Protein AF-A0A3B8N8V7-F1 (afdb_monomer)

Sequence (55 aa):
MEASRKEQVWKIAKFMREHDRVAVWLGVDLIEVDLGYALIGMKVREDVLNAAGVC

Solvent-accessible surface area (backbone atoms only — not comparable to full-atom values): 3419 Å² total; per-residue (Å²): 116,66,69,60,51,39,52,51,52,44,53,52,54,49,50,42,46,75,66,35,69,63,41,45,71,58,48,56,38,87,76,44,67,47,91,96,46,74,43,71,47,63,71,89,52,80,93,59,39,47,99,86,72,49,116

Mean predicted aligned error: 3.41 Å

Foldseek 3Di:
DQVVQQVVQVVVVVVCCVPVPVNVVQVKAFPDDHDVDTDIDGDDDQVPADPVRHD

Structure (mmCIF, N/CA/C/O backbone):
data_AF-A0A3B8N8V7-F1
#
_entry.id   AF-A0A3B8N8V7-F1
#
loop_
_atom_site.group_PDB
_atom_site.id
_atom_site.type_symbol
_atom_site.label_atom_id
_atom_site.label_alt_id
_atom_site.label_comp_id
_atom_site.label_asym_id
_atom_site.label_entity_id
_atom_site.label_seq_id
_atom_site.pdbx_PDB_ins_code
_atom_site.Cartn_x
_atom_site.Cartn_y
_atom_site.Cartn_z
_atom_site.occupancy
_atom_site.B_iso_or_equiv
_atom_site.auth_seq_id
_atom_site.auth_comp_id
_atom_site.auth_asym_id
_atom_site.auth_atom_id
_atom_site.pdbx_PDB_model_num
ATOM 1 N N . MET A 1 1 ? -19.020 3.468 19.307 1.00 61.94 1 MET A N 1
ATOM 2 C CA . MET A 1 1 ? -18.176 2.253 19.430 1.00 61.94 1 MET A CA 1
ATOM 3 C C . MET A 1 1 ? -17.473 1.894 18.121 1.00 61.94 1 MET A C 1
ATOM 5 O O . MET A 1 1 ? -16.286 1.612 18.165 1.00 61.94 1 MET A O 1
ATOM 9 N N . GLU A 1 2 ? -18.137 1.936 16.961 1.00 63.44 2 GLU A N 1
ATOM 10 C CA . GLU A 1 2 ? -17.496 1.643 15.660 1.00 63.44 2 GLU A CA 1
ATOM 11 C C . GLU A 1 2 ? -16.479 2.696 15.207 1.00 63.44 2 GLU A C 1
ATOM 13 O O . GLU A 1 2 ? -15.372 2.329 14.828 1.00 63.44 2 GLU A O 1
ATOM 18 N N . ALA A 1 3 ? -16.790 3.989 15.359 1.00 66.75 3 ALA A N 1
ATOM 19 C CA . ALA A 1 3 ? -15.856 5.075 15.037 1.00 66.75 3 ALA A CA 1
ATOM 20 C C . ALA A 1 3 ? -14.499 4.935 15.762 1.00 66.75 3 ALA A C 1
ATOM 22 O O . ALA A 1 3 ? -13.447 5.159 15.174 1.00 66.75 3 ALA A O 1
ATOM 23 N N . SER A 1 4 ? -14.522 4.464 17.014 1.00 81.19 4 SER A N 1
ATOM 24 C CA . SER A 1 4 ? -13.317 4.209 17.815 1.00 81.19 4 SER A CA 1
ATOM 25 C C . SER A 1 4 ? -12.486 3.033 17.284 1.00 81.19 4 SER A C 1
ATOM 27 O O . SER A 1 4 ? -11.258 3.100 17.313 1.00 81.19 4 SER A O 1
ATOM 29 N N . ARG A 1 5 ? -13.126 1.980 16.754 1.00 88.06 5 ARG A N 1
ATOM 30 C CA . ARG A 1 5 ? -12.415 0.850 16.133 1.00 88.06 5 ARG A CA 1
ATOM 31 C C . ARG A 1 5 ? -11.792 1.245 14.799 1.00 88.06 5 ARG A C 1
ATOM 33 O O . ARG A 1 5 ? -10.636 0.911 14.567 1.00 88.06 5 ARG A O 1
ATOM 40 N N . LYS A 1 6 ? -12.511 2.007 13.969 1.00 89.12 6 LYS A N 1
ATOM 41 C CA . LYS A 1 6 ? -11.982 2.513 12.695 1.00 89.12 6 LYS A CA 1
ATOM 42 C C . LYS A 1 6 ? -10.748 3.390 12.911 1.00 89.12 6 LYS A C 1
ATOM 44 O O . LYS A 1 6 ? -9.731 3.196 12.254 1.00 89.12 6 LYS A O 1
ATOM 49 N N . GLU A 1 7 ? -10.791 4.279 13.904 1.00 92.62 7 GLU A N 1
ATOM 50 C CA . GLU A 1 7 ? -9.641 5.110 14.272 1.00 92.62 7 GLU A CA 1
ATOM 51 C C . GLU A 1 7 ? -8.445 4.273 14.762 1.00 92.62 7 GLU A C 1
ATOM 53 O O . GLU A 1 7 ? -7.299 4.549 14.405 1.00 92.62 7 GLU A O 1
ATOM 58 N N . GLN A 1 8 ? -8.692 3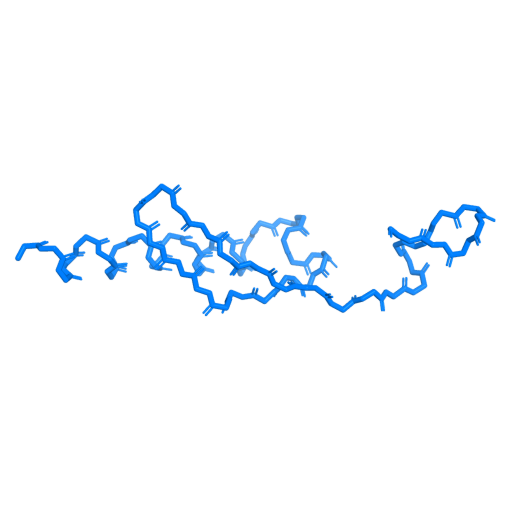.226 15.554 1.00 95.00 8 GLN A N 1
ATOM 59 C CA . GLN A 1 8 ? -7.634 2.337 16.034 1.00 95.00 8 GLN A CA 1
ATOM 60 C C . GLN A 1 8 ? -6.963 1.568 14.888 1.00 95.00 8 GLN A C 1
ATOM 62 O O . GLN A 1 8 ? -5.734 1.528 14.823 1.00 95.00 8 GLN A O 1
ATOM 67 N N . VAL A 1 9 ? -7.744 0.992 13.971 1.00 96.25 9 VAL A N 1
ATOM 68 C CA . VAL A 1 9 ? -7.203 0.278 12.803 1.00 96.25 9 VAL A CA 1
ATOM 69 C C . VAL A 1 9 ? -6.418 1.239 11.910 1.00 96.25 9 VAL A C 1
ATOM 71 O O . VAL A 1 9 ? -5.316 0.906 11.476 1.00 96.25 9 VAL A O 1
ATOM 74 N N . TRP A 1 10 ? -6.915 2.465 11.716 1.00 96.44 10 TRP A N 1
ATOM 75 C CA . TRP A 1 10 ? -6.199 3.492 10.962 1.00 96.44 10 TRP A CA 1
ATOM 76 C C . TRP A 1 10 ? -4.829 3.817 11.573 1.00 96.44 10 TRP A C 1
ATOM 78 O O . TRP A 1 10 ? -3.835 3.911 10.855 1.00 96.44 10 TRP A O 1
ATOM 88 N N . LYS A 1 11 ? -4.742 3.943 12.904 1.00 96.94 11 LYS A N 1
ATOM 89 C CA . LYS A 1 11 ? -3.467 4.182 13.605 1.00 96.94 11 LYS A CA 1
ATOM 90 C C . LYS A 1 11 ? -2.470 3.043 13.392 1.00 96.94 11 LYS A C 1
ATOM 92 O O . LYS A 1 11 ? -1.295 3.316 13.164 1.00 96.94 11 LYS A O 1
ATOM 97 N N . ILE A 1 12 ? -2.931 1.792 13.423 1.00 96.62 12 ILE A N 1
ATOM 98 C CA . ILE A 1 12 ? -2.082 0.620 13.161 1.00 96.62 12 ILE A CA 1
ATOM 99 C C . ILE A 1 12 ? -1.581 0.638 11.714 1.00 96.62 12 ILE A C 1
ATOM 101 O O . ILE A 1 12 ? -0.379 0.525 11.487 1.00 96.62 12 ILE A O 1
ATOM 105 N N . ALA A 1 13 ? -2.477 0.837 10.743 1.00 97.50 13 ALA A N 1
ATOM 106 C CA . ALA A 1 13 ? -2.110 0.889 9.330 1.00 97.50 13 ALA A CA 1
ATOM 107 C C . ALA A 1 13 ? -1.105 2.015 9.047 1.00 97.50 13 ALA A C 1
ATOM 109 O O . ALA A 1 13 ? -0.113 1.799 8.352 1.00 97.50 13 ALA A O 1
ATOM 110 N N . LYS A 1 14 ? -1.314 3.196 9.643 1.00 98.00 14 LYS A N 1
ATOM 111 C CA . LYS A 1 14 ? -0.387 4.326 9.543 1.00 98.00 14 LYS A CA 1
ATOM 112 C C . LYS A 1 14 ? 0.985 3.995 10.136 1.00 98.00 14 LYS A C 1
ATOM 114 O O . LYS A 1 14 ? 1.992 4.226 9.479 1.00 98.00 14 LYS A O 1
ATOM 119 N N . PHE A 1 15 ? 1.024 3.399 11.327 1.00 98.06 15 PHE A N 1
ATOM 120 C CA . PHE A 1 15 ? 2.277 2.972 11.952 1.00 98.06 15 PHE A CA 1
ATOM 121 C C . PHE A 1 15 ? 3.038 1.974 11.067 1.00 98.06 15 PHE A C 1
ATOM 123 O O . PHE A 1 15 ? 4.231 2.139 10.824 1.00 98.06 15 PHE A O 1
ATOM 130 N N . MET A 1 16 ? 2.349 0.965 10.524 1.00 97.75 16 MET A N 1
ATOM 131 C CA . MET A 1 16 ? 2.962 0.016 9.590 1.00 97.75 16 MET A CA 1
ATOM 132 C C . MET A 1 16 ? 3.486 0.726 8.345 1.00 97.75 16 MET A C 1
ATOM 134 O O . MET A 1 16 ? 4.614 0.491 7.934 1.00 97.75 16 MET A O 1
ATOM 138 N N . ARG A 1 17 ? 2.712 1.646 7.771 1.00 97.31 17 ARG A N 1
ATOM 139 C CA . ARG A 1 17 ? 3.140 2.408 6.601 1.00 97.31 17 ARG A CA 1
ATOM 140 C C . ARG A 1 17 ? 4.418 3.229 6.843 1.00 97.31 17 ARG A C 1
ATOM 142 O O . ARG A 1 17 ? 5.213 3.394 5.916 1.00 97.31 17 ARG A O 1
ATOM 149 N N . GLU A 1 18 ? 4.602 3.755 8.050 1.00 98.06 18 GLU A N 1
ATOM 150 C CA . GLU A 1 18 ? 5.743 4.602 8.424 1.00 98.06 18 GLU A CA 1
ATOM 151 C C . GLU A 1 18 ? 6.988 3.801 8.838 1.00 98.06 18 GLU A C 1
ATOM 153 O O . GLU A 1 18 ? 8.106 4.295 8.688 1.00 98.06 18 GLU A O 1
ATOM 158 N N . HIS A 1 19 ? 6.818 2.571 9.337 1.00 98.06 19 HIS A N 1
ATOM 159 C CA . HIS A 1 19 ? 7.904 1.819 9.976 1.00 98.06 19 HIS A CA 1
ATOM 160 C C . HIS A 1 19 ? 8.188 0.437 9.377 1.00 98.06 19 HIS A C 1
ATOM 162 O O . HIS A 1 19 ? 9.299 -0.072 9.542 1.00 98.06 19 HIS A O 1
ATOM 168 N N . ASP A 1 20 ? 7.234 -0.184 8.682 1.00 98.12 20 ASP A N 1
ATOM 169 C CA . ASP A 1 20 ? 7.482 -1.445 7.990 1.00 98.12 20 ASP A CA 1
ATOM 170 C C . ASP A 1 20 ? 8.375 -1.211 6.767 1.00 98.12 20 ASP A C 1
ATOM 172 O O . ASP A 1 20 ? 8.078 -0.402 5.886 1.00 98.12 20 ASP A O 1
ATOM 176 N N . ARG A 1 21 ? 9.488 -1.944 6.702 1.00 97.88 21 ARG A N 1
ATOM 177 C CA . ARG A 1 21 ? 10.517 -1.729 5.677 1.00 97.88 21 ARG A CA 1
ATOM 178 C C . ARG A 1 21 ? 9.983 -1.942 4.263 1.00 97.88 21 ARG A C 1
ATOM 180 O O . ARG A 1 21 ? 10.419 -1.236 3.358 1.00 97.88 21 ARG A O 1
ATOM 187 N N . VAL A 1 22 ? 9.066 -2.890 4.071 1.00 96.00 22 VAL A N 1
ATOM 188 C CA . VAL A 1 22 ? 8.504 -3.205 2.754 1.00 96.00 22 VAL A CA 1
ATOM 189 C C . VAL A 1 22 ? 7.483 -2.147 2.361 1.00 96.00 22 VAL A C 1
ATOM 191 O O . VAL A 1 22 ? 7.569 -1.621 1.256 1.00 96.00 22 VAL A O 1
ATOM 194 N N . ALA A 1 23 ? 6.578 -1.763 3.263 1.00 97.06 23 ALA A N 1
ATOM 195 C CA . ALA A 1 23 ? 5.606 -0.700 3.000 1.00 97.06 23 ALA A CA 1
ATOM 196 C C . ALA A 1 23 ? 6.286 0.647 2.693 1.00 97.06 23 ALA A C 1
ATOM 198 O O . ALA A 1 23 ? 5.846 1.384 1.805 1.00 97.06 23 ALA A O 1
ATOM 199 N N . VAL A 1 24 ? 7.386 0.948 3.394 1.00 97.00 24 VAL A N 1
ATOM 200 C CA . VAL A 1 24 ? 8.216 2.134 3.149 1.00 97.00 24 VAL A CA 1
ATOM 201 C C . VAL A 1 24 ? 8.925 2.054 1.804 1.00 97.00 24 VAL A C 1
ATOM 203 O O . VAL A 1 24 ? 8.827 3.004 1.031 1.00 97.00 24 VAL A O 1
ATOM 206 N N . TRP A 1 25 ? 9.598 0.939 1.503 1.00 95.94 25 TRP A N 1
ATOM 207 C CA . TRP A 1 25 ? 10.309 0.765 0.235 1.00 95.94 25 TRP A CA 1
ATOM 208 C C . TRP A 1 25 ? 9.362 0.797 -0.967 1.00 95.94 25 TRP A C 1
ATOM 210 O O . TRP A 1 25 ? 9.626 1.501 -1.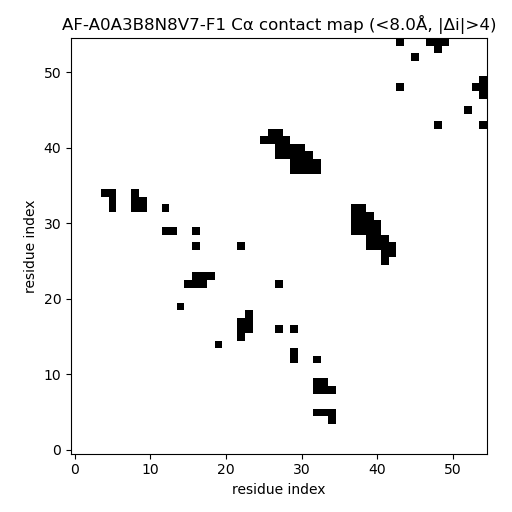939 1.00 95.94 25 TRP A O 1
ATOM 220 N N . LEU A 1 26 ? 8.226 0.103 -0.892 1.00 96.12 26 LEU A N 1
ATOM 221 C CA . LEU A 1 26 ? 7.209 0.135 -1.941 1.00 96.12 26 LEU A CA 1
ATOM 222 C C . LEU A 1 26 ? 6.604 1.534 -2.098 1.00 96.12 26 LEU A C 1
ATOM 224 O O . LEU A 1 26 ? 6.199 1.899 -3.196 1.00 96.12 26 LEU A O 1
ATOM 228 N N . GLY A 1 27 ? 6.624 2.368 -1.056 1.00 96.06 27 GLY A N 1
ATOM 229 C CA . GLY A 1 27 ? 6.043 3.704 -1.120 1.00 96.06 27 GLY A CA 1
ATOM 230 C C . GLY A 1 27 ? 4.520 3.632 -1.204 1.00 96.06 27 GLY A C 1
ATOM 231 O O . GLY A 1 27 ? 3.919 4.305 -2.032 1.00 96.06 27 GLY A O 1
ATOM 232 N N . VAL A 1 28 ? 3.918 2.779 -0.372 1.00 97.44 28 VAL A N 1
ATOM 233 C CA . VAL A 1 28 ? 2.467 2.540 -0.330 1.00 97.44 28 VAL A CA 1
ATOM 234 C C . VAL A 1 28 ? 1.695 3.845 -0.055 1.00 97.44 28 VAL A C 1
ATOM 236 O O . VAL A 1 28 ? 2.202 4.751 0.589 1.00 97.44 28 VAL A O 1
ATOM 239 N N . ASP A 1 29 ? 0.447 3.960 -0.476 1.00 97.69 29 ASP A N 1
ATOM 240 C CA . ASP A 1 29 ? -0.466 5.023 -0.055 1.00 97.69 29 ASP A CA 1
ATOM 241 C C . ASP A 1 29 ? -1.699 4.383 0.583 1.00 97.69 29 ASP A C 1
ATOM 243 O O . ASP A 1 29 ? -2.273 3.451 0.023 1.00 97.69 29 ASP A O 1
ATOM 247 N N . LEU A 1 30 ? -2.109 4.853 1.764 1.00 97.56 30 LEU A N 1
ATOM 248 C CA . LEU A 1 30 ? -3.341 4.390 2.408 1.00 97.56 30 LEU A CA 1
ATOM 249 C C . LEU A 1 30 ? -4.516 5.202 1.857 1.00 97.56 30 LEU A C 1
ATOM 251 O O . LEU A 1 30 ? -4.653 6.379 2.187 1.00 97.56 30 LEU A O 1
ATOM 255 N N . ILE A 1 31 ? -5.342 4.582 1.014 1.00 97.88 31 ILE A N 1
ATOM 256 C CA . ILE A 1 31 ? -6.500 5.236 0.386 1.00 97.88 31 ILE A CA 1
ATOM 257 C C . ILE A 1 31 ? -7.731 5.058 1.277 1.00 97.88 31 ILE A C 1
ATOM 259 O O . ILE A 1 31 ? -8.404 6.029 1.614 1.00 97.88 31 ILE A O 1
ATOM 263 N N . GLU A 1 32 ? -7.991 3.823 1.707 1.00 97.44 32 GLU A N 1
ATOM 264 C CA . GLU A 1 32 ? -9.067 3.497 2.640 1.00 97.44 32 GLU A CA 1
ATOM 265 C C . GLU A 1 32 ? -8.630 2.372 3.575 1.00 97.44 32 GLU A C 1
ATOM 267 O O . GLU A 1 32 ? -7.939 1.440 3.172 1.00 97.44 32 GLU A O 1
ATOM 272 N N . VAL A 1 33 ? -9.033 2.449 4.840 1.00 96.38 33 VAL A N 1
ATOM 273 C CA . VAL A 1 33 ? -8.772 1.409 5.832 1.00 96.38 33 VAL A CA 1
ATOM 274 C C . VAL A 1 33 ? -10.014 1.246 6.694 1.00 96.38 33 VAL A C 1
ATOM 276 O O . VAL A 1 33 ? -10.570 2.225 7.203 1.00 96.38 33 VAL A O 1
ATOM 279 N N . ASP A 1 34 ? -10.418 -0.004 6.878 1.00 95.31 34 ASP A N 1
ATOM 280 C CA . ASP A 1 34 ? -11.480 -0.397 7.792 1.00 95.31 34 ASP A CA 1
ATOM 281 C C . ASP A 1 34 ? -11.146 -1.739 8.459 1.00 95.31 34 ASP A C 1
ATOM 283 O O . ASP A 1 34 ? -10.128 -2.379 8.181 1.00 95.31 34 ASP A O 1
ATOM 287 N N . LEU A 1 35 ? -11.986 -2.183 9.385 1.00 93.31 35 LEU A N 1
ATOM 288 C CA . LEU A 1 35 ? -11.793 -3.463 10.044 1.00 93.31 35 LEU A CA 1
ATOM 289 C C . LEU A 1 35 ? -11.882 -4.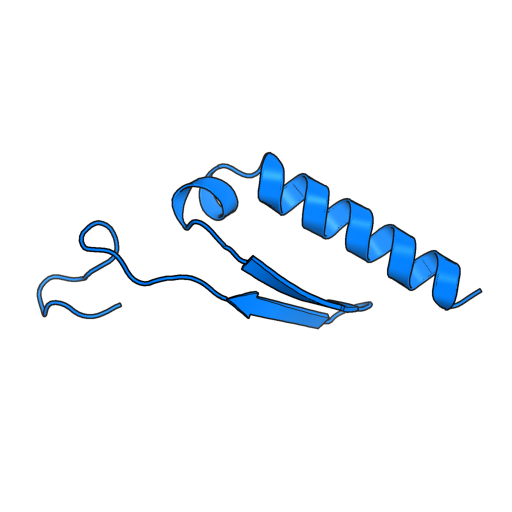609 9.023 1.00 93.31 35 LEU A C 1
ATOM 291 O O . LEU A 1 35 ? -12.934 -4.860 8.444 1.00 93.31 35 LEU A O 1
ATOM 295 N N . GLY A 1 36 ? -10.771 -5.326 8.833 1.00 93.19 36 GLY A N 1
ATOM 296 C CA . GLY A 1 36 ? -10.684 -6.434 7.875 1.00 93.19 36 GLY A CA 1
ATOM 297 C C . GLY A 1 36 ? -10.532 -6.001 6.414 1.00 93.19 36 GLY A C 1
ATOM 298 O O . GLY A 1 36 ? -10.593 -6.856 5.534 1.00 93.19 36 GLY A O 1
ATOM 299 N N . TYR A 1 37 ? -10.316 -4.708 6.146 1.00 95.88 37 TYR A N 1
ATOM 300 C CA . TYR A 1 37 ? -10.191 -4.171 4.794 1.00 95.88 37 TYR A CA 1
ATOM 301 C C . TYR A 1 37 ? -9.128 -3.072 4.700 1.00 95.88 37 TYR A C 1
ATOM 303 O O . TYR A 1 37 ? -9.028 -2.203 5.565 1.00 95.88 37 TYR A O 1
ATOM 311 N N . ALA A 1 38 ? -8.370 -3.068 3.606 1.00 96.75 38 ALA A N 1
ATOM 312 C CA . ALA A 1 38 ? -7.542 -1.933 3.228 1.00 96.75 38 ALA A CA 1
ATOM 313 C C . ALA A 1 38 ? -7.522 -1.779 1.705 1.00 96.75 38 ALA A C 1
ATOM 315 O O . ALA A 1 38 ? -7.272 -2.744 0.981 1.00 96.75 38 ALA A O 1
ATOM 316 N N . LEU A 1 39 ? -7.735 -0.553 1.236 1.00 98.06 39 LEU A N 1
ATOM 317 C CA . LEU A 1 39 ? -7.431 -0.119 -0.117 1.00 98.06 39 LEU A CA 1
ATOM 318 C C . LEU A 1 39 ? -6.126 0.664 -0.089 1.00 98.06 39 LEU A C 1
ATOM 320 O O . LEU A 1 39 ? -6.019 1.695 0.585 1.00 98.06 39 LEU A O 1
ATOM 324 N N . ILE A 1 40 ? -5.1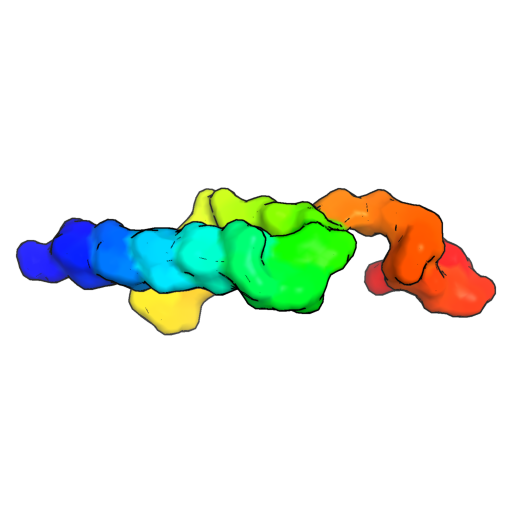48 0.187 -0.849 1.00 97.6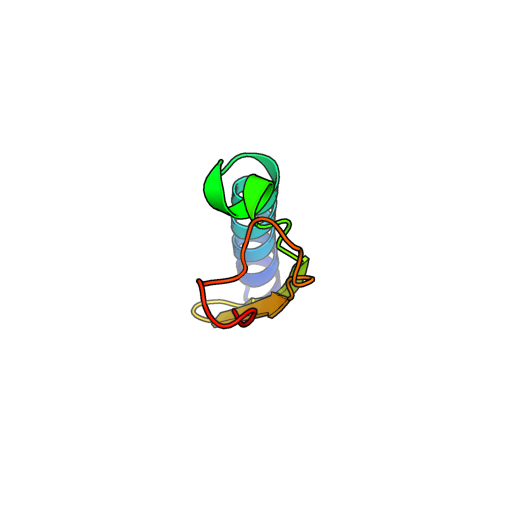2 40 ILE A N 1
ATOM 325 C CA . ILE A 1 40 ? -3.836 0.813 -0.928 1.00 97.62 40 ILE A CA 1
ATOM 326 C C . ILE A 1 40 ? -3.453 1.133 -2.366 1.00 97.62 40 ILE A C 1
ATOM 328 O O . ILE A 1 40 ? -3.839 0.432 -3.301 1.00 97.62 40 ILE A O 1
ATOM 332 N N . GLY A 1 41 ? -2.685 2.204 -2.520 1.00 97.56 41 GLY A N 1
ATOM 333 C CA . GLY A 1 41 ? -2.043 2.591 -3.766 1.00 97.56 41 GLY A CA 1
ATOM 334 C C . GLY A 1 41 ? -0.537 2.370 -3.710 1.00 97.56 41 GLY A C 1
ATOM 335 O O . GLY A 1 41 ? 0.053 2.260 -2.637 1.00 97.56 41 GLY A O 1
ATOM 336 N N . MET A 1 42 ? 0.088 2.319 -4.879 1.00 97.00 42 MET A N 1
ATOM 337 C CA . MET A 1 42 ? 1.534 2.418 -5.037 1.00 97.00 42 MET A CA 1
ATOM 338 C C . MET A 1 42 ? 1.824 3.010 -6.412 1.00 97.00 42 MET A C 1
ATOM 340 O O . MET A 1 42 ? 1.194 2.634 -7.402 1.00 97.00 42 MET A O 1
ATOM 344 N N . LYS A 1 43 ? 2.812 3.902 -6.497 1.00 95.00 43 LYS A N 1
ATOM 345 C CA . LYS A 1 43 ? 3.351 4.331 -7.788 1.00 95.00 43 LYS A CA 1
ATOM 346 C C . LYS A 1 43 ? 4.402 3.331 -8.265 1.00 95.00 43 LYS A C 1
ATOM 348 O O . LYS A 1 43 ? 5.408 3.138 -7.587 1.00 95.00 43 LYS A O 1
ATOM 353 N N . VAL A 1 44 ? 4.191 2.745 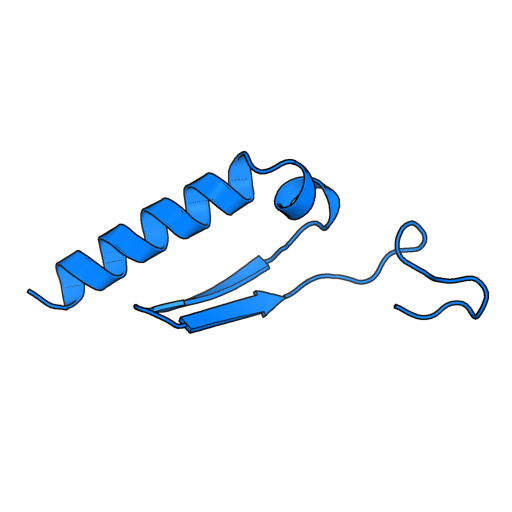-9.444 1.00 95.94 44 VAL A N 1
ATOM 354 C CA . VAL A 1 44 ? 5.191 1.889 -10.101 1.00 95.94 44 VAL A CA 1
ATOM 355 C C . VAL A 1 44 ? 6.435 2.718 -10.440 1.00 95.94 44 VAL A C 1
ATOM 357 O O . VAL A 1 44 ? 6.334 3.848 -10.925 1.00 95.94 44 VAL A O 1
ATOM 360 N N . ARG A 1 45 ? 7.607 2.151 -10.155 1.00 96.25 45 ARG A N 1
ATOM 361 C CA . ARG A 1 45 ? 8.937 2.734 -10.368 1.00 96.25 45 ARG A CA 1
ATOM 362 C C . ARG A 1 45 ? 9.841 1.712 -11.047 1.00 96.25 45 ARG A C 1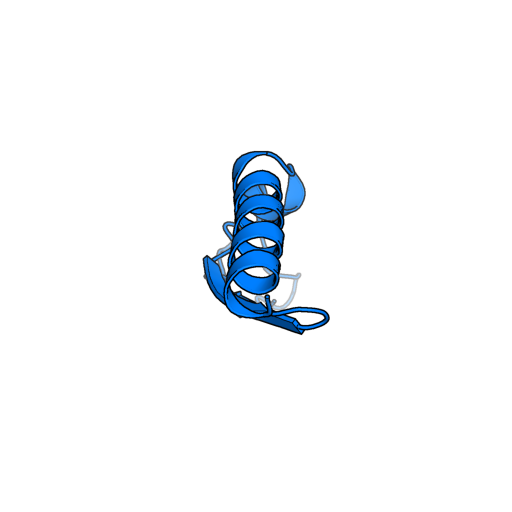
ATOM 364 O O . ARG A 1 45 ? 9.524 0.529 -11.067 1.00 96.25 45 ARG A O 1
ATOM 371 N N . GLU A 1 46 ? 10.980 2.160 -11.557 1.00 95.94 46 GLU A N 1
ATOM 372 C CA . GLU A 1 46 ? 11.939 1.285 -12.242 1.00 95.94 46 GLU A CA 1
ATOM 373 C C . GLU A 1 46 ? 12.448 0.137 -11.356 1.00 95.94 46 GLU A C 1
ATOM 375 O O . GLU A 1 46 ? 12.588 -0.982 -11.838 1.00 95.94 46 GLU A O 1
ATOM 380 N N . ASP A 1 47 ? 12.656 0.378 -10.055 1.00 95.44 47 ASP A N 1
ATOM 381 C CA . ASP A 1 47 ? 13.190 -0.610 -9.105 1.00 95.44 47 ASP A CA 1
ATOM 382 C C . ASP A 1 47 ? 12.216 -1.746 -8.753 1.00 95.44 47 ASP A C 1
ATOM 384 O O . ASP A 1 47 ? 12.614 -2.705 -8.093 1.00 95.44 47 ASP A O 1
ATOM 388 N N . VAL A 1 48 ? 10.955 -1.653 -9.191 1.00 95.50 48 VAL A N 1
ATOM 389 C CA . VAL A 1 48 ? 9.916 -2.672 -8.955 1.00 95.50 48 VAL A CA 1
ATOM 390 C C . VAL A 1 48 ? 9.454 -3.373 -10.235 1.00 95.50 48 VAL A C 1
ATOM 392 O O . VA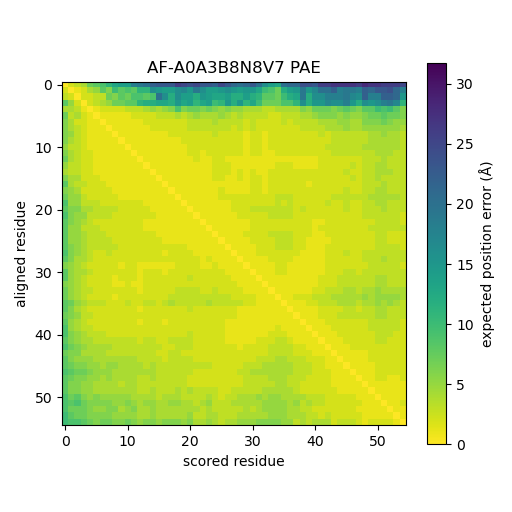L A 1 48 ? 8.543 -4.195 -10.187 1.00 95.50 48 VAL A O 1
ATOM 395 N N . LEU A 1 49 ? 10.066 -3.074 -11.384 1.00 97.06 49 LEU A N 1
ATOM 396 C CA . LEU A 1 49 ? 9.755 -3.756 -12.638 1.00 97.06 49 LEU A CA 1
ATOM 397 C C . LEU A 1 49 ? 10.455 -5.117 -12.713 1.00 97.06 49 LEU A C 1
ATOM 399 O O . LEU A 1 49 ? 11.609 -5.279 -12.317 1.00 97.06 49 LEU A O 1
ATOM 403 N N . ASN A 1 50 ? 9.771 -6.100 -13.288 1.00 96.75 50 ASN A N 1
ATOM 404 C CA . ASN A 1 50 ? 10.380 -7.364 -13.684 1.00 96.75 50 ASN A CA 1
ATOM 405 C C . ASN A 1 50 ? 11.174 -7.218 -15.003 1.00 96.75 50 ASN A C 1
ATOM 407 O O . ASN A 1 50 ? 11.234 -6.149 -15.611 1.00 96.75 50 ASN A O 1
ATOM 411 N N . ALA A 1 51 ? 11.753 -8.319 -15.493 1.00 97.56 51 ALA A N 1
ATOM 412 C CA . ALA A 1 51 ? 12.557 -8.331 -16.722 1.00 97.56 51 ALA A CA 1
ATOM 413 C C . ALA A 1 51 ? 11.791 -7.925 -18.002 1.00 97.56 51 ALA A C 1
ATOM 415 O O . ALA A 1 51 ? 12.417 -7.592 -19.004 1.00 97.56 51 ALA A O 1
ATOM 416 N N . ALA A 1 52 ? 10.455 -7.951 -17.978 1.00 97.50 52 ALA A N 1
ATOM 417 C CA . ALA A 1 52 ? 9.600 -7.500 -19.075 1.00 97.50 52 ALA A CA 1
ATOM 418 C C . ALA A 1 52 ? 9.186 -6.021 -18.943 1.00 97.50 52 ALA A C 1
ATOM 420 O O . ALA A 1 52 ? 8.432 -5.527 -19.778 1.00 97.50 52 ALA A O 1
ATOM 421 N N . GLY A 1 53 ? 9.657 -5.311 -17.912 1.00 96.94 53 GLY A N 1
ATOM 422 C CA . GLY A 1 53 ? 9.326 -3.905 -17.689 1.00 96.94 53 GLY A CA 1
ATOM 423 C C . GLY A 1 53 ? 7.934 -3.682 -17.093 1.00 96.94 53 GLY A C 1
ATOM 424 O O . GLY A 1 53 ? 7.365 -2.610 -17.285 1.00 96.94 53 GLY A O 1
ATOM 425 N N . VAL A 1 54 ? 7.371 -4.675 -16.391 1.00 96.12 54 VAL A N 1
ATOM 426 C CA . VAL A 1 54 ? 6.052 -4.579 -15.736 1.00 96.12 54 VAL A CA 1
ATOM 427 C C . VAL A 1 54 ? 6.120 -4.976 -14.259 1.00 96.12 54 VAL A C 1
ATOM 429 O O . VAL A 1 54 ? 7.031 -5.699 -13.856 1.00 96.12 54 VAL A O 1
ATOM 432 N N . CYS A 1 55 ? 5.161 -4.502 -13.465 1.00 90.31 55 CYS A N 1
ATOM 433 C CA . CYS A 1 55 ? 4.975 -4.824 -12.048 1.00 90.31 55 CYS A CA 1
ATOM 434 C C . CYS A 1 55 ? 3.623 -5.514 -11.854 1.00 90.31 55 CYS A C 1
ATOM 436 O O . CYS A 1 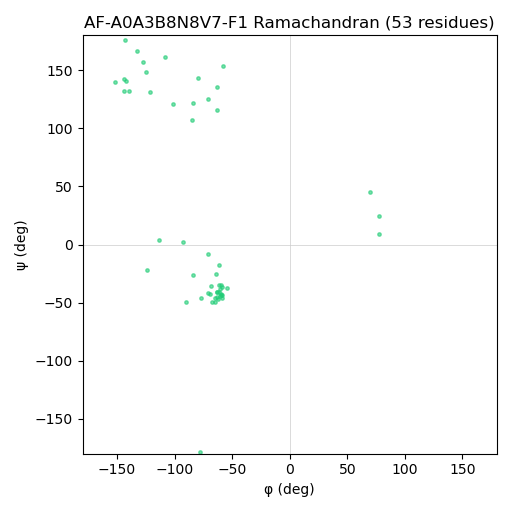55 ? 2.656 -5.082 -12.523 1.00 90.31 55 CYS A O 1
#

pLDDT: mean 94.16, std 7.8, range [61.94, 98.12]

Radius of gyration: 13.93 Å; Cα contacts (8 Å, |Δi|>4): 52; chains: 1; bounding box: 31×14×38 Å

Organism: NCBI:txid1741

Nearest PDB structures (foldseek):
  2fs2-assembly1_B  TM=8.399E-01  e=6.990E-02  Escherichia coli
  3e29-assembly1_D  TM=7.770E-01  e=3.577E-01  Bordetella bronchiseptica
  5a0y-assembly1_B  TM=4.447E-01  e=9.368E+00  Methanothermobacter marburgensis

Secondary structure (DSSP, 8-state):
-HHHHHHHHHHHHHHHHHH-HHHHHHTEEEEEEETTEEEEEE---GGG--TTS--